Protein AF-A0A7C1R3T4-F1 (afdb_monomer_lite)

pLDDT: mean 73.67, std 20.58, range [36.72, 96.25]

Secondary structure (DSSP, 8-state):
-EEEEEEEEPTTT--EEEEEEETT---------------------

Foldseek 3Di:
DKDKAWDFADPPPRHTDIDIGDPPDDDDPPPDPPDPPDDDDDDDD

Sequence (45 aa):
YTRIVKIGPRAGDGAEMAILELVGSEFEKKVKKKKEKGKAKPKAK

Structure (mmCIF, N/CA/C/O backbone):
data_AF-A0A7C1R3T4-F1
#
_entry.id   AF-A0A7C1R3T4-F1
#
loop_
_atom_site.group_PDB
_atom_site.id
_atom_site.type_symbol
_atom_site.label_atom_id
_atom_site.label_alt_id
_atom_site.label_comp_id
_atom_site.label_asym_id
_atom_site.label_entity_id
_atom_site.label_seq_id
_atom_site.pdbx_PDB_ins_code
_atom_site.Cartn_x
_atom_site.Cartn_y
_atom_site.Cartn_z
_atom_site.occupancy
_atom_site.B_iso_or_equiv
_atom_site.auth_seq_id
_atom_site.auth_comp_id
_atom_site.auth_asym_id
_atom_site.auth_atom_id
_atom_site.pdbx_PDB_model_num
ATOM 1 N N . TYR A 1 1 ? -17.048 -6.573 5.956 1.00 82.12 1 TYR A N 1
ATOM 2 C CA . TYR A 1 1 ? -17.308 -5.124 6.100 1.00 82.12 1 TYR A CA 1
ATOM 3 C C . TYR A 1 1 ? -16.330 -4.248 5.325 1.00 82.12 1 TYR A C 1
ATOM 5 O O . TYR A 1 1 ? -16.478 -3.039 5.362 1.00 82.12 1 TYR A O 1
ATOM 13 N N . THR A 1 2 ? -15.338 -4.800 4.625 1.00 88.38 2 THR A N 1
ATOM 14 C CA . THR A 1 2 ? -14.369 -4.018 3.846 1.00 88.38 2 THR A CA 1
ATOM 15 C C . THR A 1 2 ? -14.503 -4.304 2.356 1.00 88.38 2 THR A C 1
ATOM 17 O O . THR A 1 2 ? -14.979 -5.373 1.970 1.00 88.38 2 THR A O 1
ATOM 20 N N . ARG A 1 3 ? -14.083 -3.353 1.520 1.00 89.69 3 ARG A N 1
ATOM 21 C CA . ARG A 1 3 ? -13.957 -3.494 0.066 1.00 89.69 3 ARG A CA 1
ATOM 22 C C . ARG A 1 3 ? -12.495 -3.297 -0.323 1.00 89.69 3 ARG A C 1
ATOM 24 O O . ARG A 1 3 ? -11.843 -2.393 0.187 1.00 89.69 3 ARG A O 1
A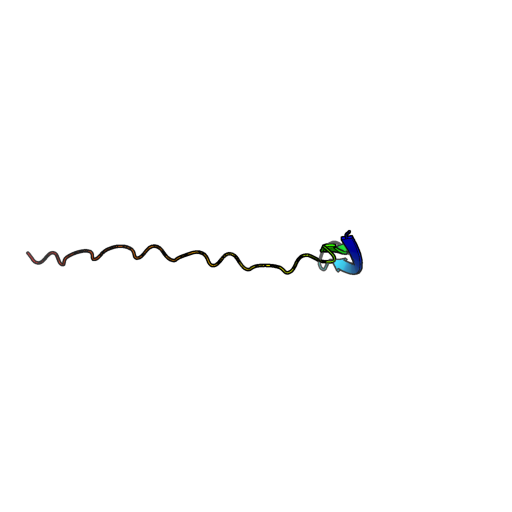TOM 31 N N . ILE A 1 4 ? -11.993 -4.143 -1.219 1.00 92.62 4 ILE A N 1
ATOM 32 C CA . ILE A 1 4 ? -10.633 -4.040 -1.757 1.00 92.62 4 ILE A CA 1
ATOM 33 C C . ILE A 1 4 ? -10.722 -3.671 -3.237 1.00 92.62 4 ILE A C 1
ATOM 35 O O . ILE A 1 4 ? -11.403 -4.358 -3.998 1.00 92.62 4 ILE A O 1
ATOM 39 N N . VAL A 1 5 ? -10.030 -2.607 -3.642 1.00 93.38 5 VAL A N 1
ATOM 40 C CA . VAL A 1 5 ? -9.982 -2.126 -5.031 1.00 93.38 5 VAL A CA 1
ATOM 41 C C . VAL A 1 5 ? -8.534 -2.102 -5.506 1.00 93.38 5 VAL A C 1
ATOM 43 O O . VAL A 1 5 ? -7.701 -1.417 -4.918 1.00 93.38 5 VAL A O 1
ATOM 46 N N . LYS A 1 6 ? -8.223 -2.846 -6.571 1.00 94.81 6 LYS A N 1
ATOM 47 C CA . LYS A 1 6 ? -6.887 -2.853 -7.186 1.00 94.81 6 LYS A CA 1
ATOM 48 C C . LYS A 1 6 ? -6.689 -1.586 -8.021 1.00 94.81 6 LYS A C 1
ATOM 50 O O . LYS A 1 6 ? -7.568 -1.240 -8.804 1.00 94.81 6 LYS A O 1
ATOM 55 N N . ILE A 1 7 ? -5.544 -0.921 -7.864 1.00 93.38 7 ILE A N 1
ATOM 56 C CA . ILE A 1 7 ? -5.249 0.375 -8.515 1.00 93.38 7 ILE A CA 1
ATOM 57 C C . ILE A 1 7 ? -4.009 0.345 -9.418 1.00 93.38 7 ILE A C 1
ATOM 59 O O . ILE A 1 7 ? -3.642 1.362 -9.999 1.00 93.38 7 ILE A O 1
ATOM 63 N N . GLY A 1 8 ? -3.400 -0.831 -9.578 1.00 92.56 8 GLY A N 1
ATOM 64 C CA . GLY A 1 8 ? -2.254 -1.041 -10.456 1.00 92.56 8 GLY A CA 1
ATOM 65 C C . GLY A 1 8 ? -0.900 -0.915 -9.748 1.00 92.56 8 GLY A C 1
ATOM 66 O O . GLY A 1 8 ? -0.845 -0.832 -8.516 1.00 92.56 8 GLY A O 1
ATOM 67 N N . PRO A 1 9 ? 0.196 -0.978 -10.520 1.00 95.88 9 PRO A N 1
ATOM 68 C CA . PRO A 1 9 ? 1.551 -0.997 -9.987 1.00 95.88 9 PRO A CA 1
ATOM 69 C C . PRO A 1 9 ? 2.013 0.382 -9.495 1.00 95.88 9 PRO A C 1
ATOM 71 O O . PRO A 1 9 ? 1.681 1.421 -10.068 1.00 95.88 9 PRO A O 1
ATOM 74 N N . ARG A 1 10 ? 2.822 0.392 -8.435 1.00 96.06 10 ARG A N 1
ATOM 75 C CA . ARG A 1 10 ? 3.436 1.591 -7.860 1.00 96.06 10 ARG A CA 1
ATOM 76 C C . ARG A 1 10 ? 4.563 2.118 -8.749 1.00 96.06 10 ARG A C 1
ATOM 78 O O . ARG A 1 10 ? 5.389 1.360 -9.252 1.00 96.06 10 ARG A O 1
ATOM 85 N N . ALA A 1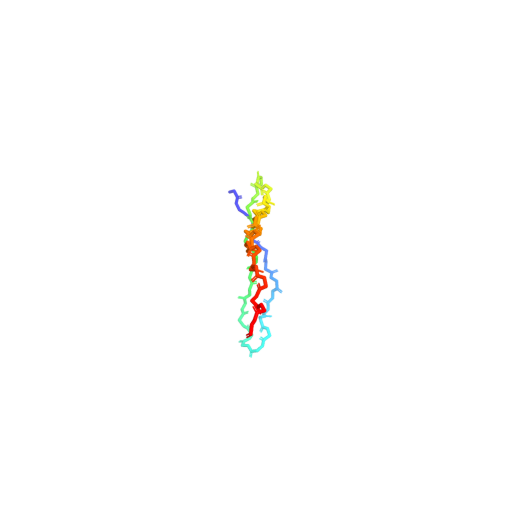 11 ? 4.630 3.440 -8.904 1.00 93.31 11 ALA A N 1
ATOM 86 C CA . ALA A 1 11 ? 5.731 4.083 -9.612 1.00 93.31 11 ALA A CA 1
ATOM 87 C C . ALA A 1 11 ? 7.058 3.887 -8.853 1.00 93.31 11 ALA A C 1
ATOM 89 O O . ALA A 1 11 ? 7.141 4.181 -7.661 1.00 93.31 11 ALA A O 1
ATOM 90 N N . GLY A 1 12 ? 8.089 3.412 -9.554 1.00 95.31 12 GLY A N 1
ATOM 91 C CA . GLY A 1 12 ? 9.430 3.171 -9.014 1.00 95.31 12 GLY A CA 1
ATOM 92 C C . GLY A 1 12 ? 9.784 1.689 -8.954 1.00 95.31 12 GLY A C 1
ATOM 93 O O . GLY A 1 12 ? 10.739 1.273 -9.599 1.00 95.31 12 GLY A O 1
ATOM 94 N N . ASP A 1 13 ? 9.003 0.893 -8.224 1.00 94.56 13 ASP A N 1
ATOM 95 C CA . ASP A 1 13 ? 9.276 -0.534 -8.006 1.00 94.56 13 ASP A CA 1
ATOM 96 C C . ASP A 1 13 ? 8.255 -1.478 -8.652 1.00 94.56 13 ASP A C 1
ATOM 98 O O . ASP A 1 13 ? 8.428 -2.693 -8.613 1.00 94.56 13 ASP A O 1
ATOM 102 N N . GLY A 1 14 ? 7.194 -0.939 -9.256 1.00 91.69 14 GLY A N 1
ATOM 103 C CA . GLY A 1 14 ? 6.206 -1.718 -9.997 1.00 91.69 14 GLY A CA 1
ATOM 104 C C . GLY A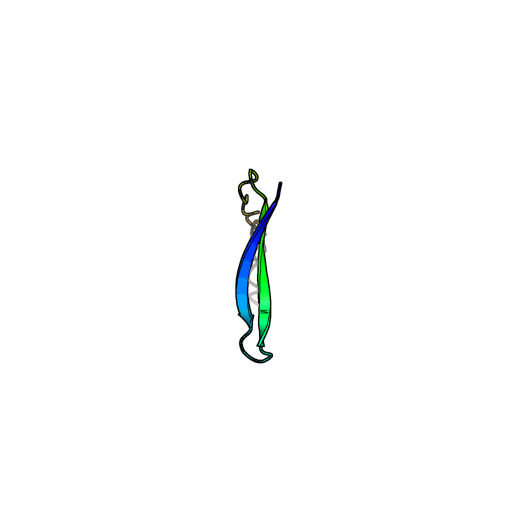 1 14 ? 5.338 -2.630 -9.128 1.00 91.69 14 GLY A C 1
ATOM 105 O O . GLY A 1 14 ? 4.608 -3.457 -9.668 1.00 91.69 14 GLY A O 1
ATOM 106 N N . ALA A 1 15 ? 5.392 -2.502 -7.799 1.00 95.69 15 ALA A N 1
ATOM 107 C CA . ALA A 1 15 ? 4.657 -3.378 -6.893 1.00 95.69 15 ALA A CA 1
ATOM 108 C C . ALA A 1 15 ? 3.141 -3.159 -7.012 1.00 95.69 15 ALA A C 1
ATOM 110 O O . ALA A 1 15 ? 2.680 -2.016 -7.023 1.00 95.69 15 ALA A O 1
ATOM 111 N N . GLU A 1 16 ? 2.354 -4.236 -7.070 1.00 96.12 16 GLU A N 1
ATOM 112 C CA . GLU A 1 16 ? 0.892 -4.131 -7.127 1.00 96.12 16 GLU A CA 1
ATOM 113 C C . GLU A 1 16 ? 0.328 -3.463 -5.869 1.00 96.12 16 GLU A C 1
ATOM 115 O O . GLU A 1 16 ? 0.687 -3.811 -4.742 1.00 96.12 16 GLU A O 1
ATOM 120 N N . MET A 1 17 ? -0.604 -2.528 -6.059 1.00 96.25 17 MET A N 1
ATOM 121 C CA . MET A 1 17 ? -1.301 -1.870 -4.960 1.00 96.25 17 MET A CA 1
ATOM 122 C C . MET A 1 17 ? -2.812 -2.081 -5.008 1.00 96.25 17 MET A C 1
ATOM 124 O O . MET A 1 17 ? -3.434 -2.247 -6.065 1.00 96.25 17 MET A O 1
ATOM 128 N N . ALA A 1 18 ? -3.416 -2.002 -3.825 1.00 95.94 18 ALA A N 1
ATOM 129 C CA . ALA A 1 18 ? -4.855 -1.975 -3.642 1.00 95.94 18 ALA A CA 1
ATOM 130 C C . ALA A 1 18 ? -5.243 -1.030 -2.498 1.00 95.94 18 ALA A C 1
ATOM 132 O O . ALA A 1 18 ? -4.491 -0.847 -1.540 1.00 95.94 18 ALA A O 1
ATOM 133 N N . ILE A 1 19 ? -6.434 -0.447 -2.600 1.00 91.94 19 ILE A N 1
ATOM 134 C CA . ILE A 1 19 ? -7.064 0.363 -1.558 1.00 91.94 19 ILE A CA 1
ATOM 135 C C . ILE A 1 19 ? -8.002 -0.536 -0.759 1.00 91.94 19 ILE A C 1
ATOM 137 O O . ILE A 1 19 ? -8.752 -1.322 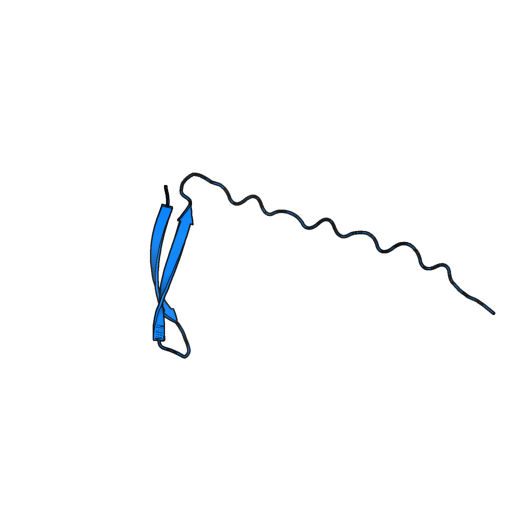-1.339 1.00 91.94 19 ILE A O 1
ATOM 141 N N . LEU A 1 20 ? -7.963 -0.403 0.567 1.00 91.12 20 LEU A N 1
ATOM 142 C CA . LEU A 1 20 ? -8.851 -1.104 1.483 1.00 91.12 20 LEU A CA 1
ATOM 143 C C . LEU A 1 20 ? -9.802 -0.102 2.137 1.00 91.12 20 LEU A C 1
ATOM 145 O O . LEU A 1 20 ? -9.395 0.745 2.929 1.00 91.12 20 LEU A O 1
ATOM 149 N N . GLU A 1 21 ? -11.073 -0.203 1.782 1.00 87.25 21 GLU A N 1
ATOM 150 C CA . GLU A 1 21 ? -12.151 0.655 2.262 1.00 87.25 21 GLU A CA 1
ATOM 151 C C . GLU A 1 21 ? -12.962 -0.071 3.331 1.00 87.25 21 GLU A C 1
ATOM 153 O O . GLU A 1 21 ? -13.203 -1.275 3.226 1.00 87.25 21 GLU A O 1
ATOM 158 N N . LEU A 1 22 ? -13.433 0.658 4.341 1.00 88.06 22 LEU A N 1
ATOM 159 C CA . LEU A 1 22 ? -14.389 0.162 5.331 1.00 88.06 22 LEU A CA 1
ATOM 160 C C . LEU A 1 22 ? -15.798 0.591 4.902 1.00 88.06 22 LEU A C 1
ATOM 162 O O . LEU A 1 22 ? -16.111 1.778 4.845 1.00 88.06 22 LEU A O 1
ATOM 166 N N . VAL A 1 23 ? -16.648 -0.377 4.571 1.00 80.00 23 VAL A N 1
ATOM 167 C CA . VAL A 1 23 ? -18.019 -0.147 4.107 1.00 80.00 23 VAL A CA 1
ATOM 168 C C . VAL A 1 23 ? -18.911 0.126 5.316 1.00 80.00 23 VAL A C 1
ATOM 170 O O . VAL A 1 23 ? -19.013 -0.712 6.211 1.00 80.00 23 VAL A O 1
ATOM 173 N N . GLY A 1 24 ? -19.572 1.286 5.324 1.00 76.06 24 GLY A N 1
ATOM 174 C CA . GLY A 1 24 ? -20.513 1.684 6.378 1.00 76.06 24 GLY A CA 1
ATOM 175 C C . GLY A 1 24 ? -19.916 2.519 7.516 1.00 76.06 24 GLY A C 1
ATOM 176 O O . GLY A 1 24 ? -20.641 2.863 8.441 1.00 76.06 24 GLY A O 1
ATOM 177 N N . SER A 1 25 ? -18.630 2.876 7.456 1.00 71.06 25 SER A N 1
ATOM 178 C CA . SER A 1 25 ? -18.021 3.852 8.367 1.00 71.06 25 SER A CA 1
ATOM 179 C C . SER A 1 25 ? -17.594 5.091 7.588 1.00 71.06 25 SER A C 1
ATOM 181 O O . SER A 1 25 ? -16.677 5.017 6.768 1.00 71.06 25 SER A O 1
ATOM 183 N N . GLU A 1 26 ? -18.240 6.227 7.839 1.00 69.19 26 GLU A N 1
ATOM 184 C CA . GLU A 1 26 ? -17.799 7.507 7.289 1.00 69.19 26 GLU A CA 1
ATOM 185 C C . GLU A 1 26 ? -16.544 7.984 8.024 1.00 69.19 26 GLU A C 1
ATOM 187 O O . GLU A 1 26 ? -16.427 7.897 9.249 1.00 69.19 26 GLU A O 1
ATOM 192 N N . PHE A 1 27 ? -15.558 8.454 7.263 1.00 68.56 27 PHE A N 1
ATOM 193 C CA . PHE A 1 27 ? -14.298 8.915 7.826 1.00 68.56 27 PHE A CA 1
ATOM 194 C C . PHE A 1 27 ? -14.486 10.274 8.513 1.00 68.56 27 PHE A C 1
ATOM 196 O O . PHE A 1 27 ? -14.406 11.326 7.876 1.00 68.56 27 PHE A O 1
ATOM 203 N N . GLU A 1 28 ? -14.686 10.270 9.830 1.00 66.62 28 GLU A N 1
ATOM 204 C CA . GLU A 1 28 ? -14.642 11.496 10.624 1.00 66.62 28 GLU A CA 1
ATOM 205 C C . GLU A 1 28 ? -13.197 12.006 10.728 1.00 66.62 28 GLU A C 1
ATOM 207 O O . GLU A 1 28 ? -12.347 11.466 11.447 1.00 66.62 28 GLU A O 1
ATOM 212 N N . LYS A 1 29 ? -12.892 13.090 10.003 1.00 67.69 29 LYS A N 1
ATOM 213 C CA . LYS A 1 29 ? -11.617 13.805 10.140 1.00 67.69 29 LYS A CA 1
ATOM 214 C C . LYS A 1 29 ? -11.484 14.323 11.571 1.00 67.69 29 LYS A C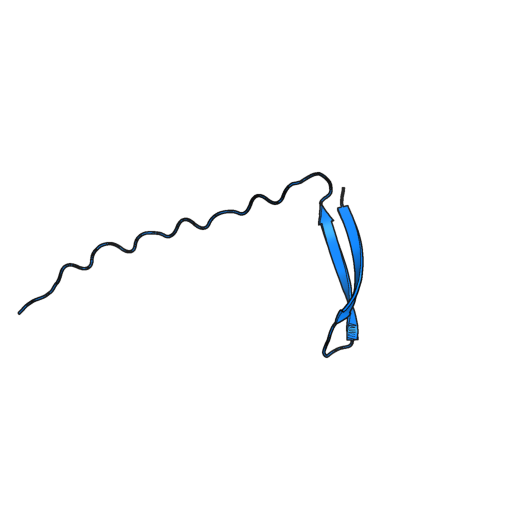 1
ATOM 216 O O . LYS A 1 29 ? -12.074 15.339 11.931 1.00 67.69 29 LYS A O 1
ATOM 221 N N . LYS A 1 30 ? -10.623 13.691 12.373 1.00 64.56 30 LYS A N 1
ATOM 222 C CA . LYS A 1 30 ? -10.180 14.259 13.653 1.00 64.56 30 LYS A CA 1
ATOM 223 C C . LYS A 1 30 ? -9.427 15.566 13.388 1.00 64.56 30 LYS A C 1
ATOM 225 O O . LYS A 1 30 ? -8.242 15.563 13.052 1.00 64.56 30 LYS A O 1
ATOM 230 N N . VAL A 1 31 ? -10.123 16.694 13.537 1.00 58.38 31 VAL A N 1
ATOM 231 C CA . VAL A 1 31 ? -9.530 18.032 13.487 1.00 58.38 31 VAL A CA 1
ATOM 232 C C . VAL A 1 31 ? -8.538 18.136 14.642 1.00 58.38 31 VAL A C 1
ATOM 234 O O . VAL A 1 31 ? -8.916 18.165 15.814 1.00 58.38 31 VAL A O 1
ATOM 237 N N . LYS A 1 32 ? -7.240 18.180 14.329 1.00 58.47 32 LYS A N 1
ATOM 238 C CA . LYS A 1 32 ? -6.213 18.519 15.318 1.00 58.47 32 LYS A CA 1
ATOM 239 C C . LYS A 1 32 ? -6.479 19.952 15.791 1.00 58.47 32 LYS A C 1
ATOM 241 O O . LYS A 1 32 ? -6.185 20.899 15.065 1.00 58.47 32 LYS A O 1
ATOM 246 N N . LYS A 1 33 ? -7.032 20.123 17.000 1.00 54.59 33 LYS A N 1
ATOM 247 C CA . LYS A 1 33 ? -7.106 21.432 17.670 1.00 54.59 33 LYS A CA 1
ATOM 248 C C . LYS A 1 33 ? -5.686 22.004 17.757 1.00 54.59 33 LYS A C 1
ATOM 250 O O . LYS A 1 33 ? -4.835 21.450 18.455 1.00 54.59 33 LYS A O 1
ATOM 255 N N . LYS A 1 34 ? -5.419 23.101 17.039 1.00 50.56 34 LYS A N 1
ATOM 256 C CA . LYS A 1 34 ? -4.222 23.927 17.244 1.00 50.56 34 LYS A CA 1
ATOM 257 C C . LYS A 1 34 ? -4.252 24.412 18.697 1.00 50.56 34 LYS A C 1
ATOM 259 O O . LYS A 1 34 ? -5.125 25.190 19.059 1.00 50.56 34 LYS A O 1
ATOM 264 N N . LYS A 1 35 ? -3.315 23.948 19.530 1.00 46.25 35 LYS A N 1
ATOM 265 C CA . LYS A 1 35 ? -2.996 24.617 20.798 1.00 46.25 35 LYS A CA 1
ATOM 266 C C . LYS A 1 35 ? -2.448 26.001 20.445 1.00 46.25 35 LYS A C 1
ATOM 268 O O . LYS A 1 35 ? -1.379 26.087 19.840 1.00 46.25 35 LYS A O 1
ATOM 273 N N . GLU A 1 36 ? -3.178 27.058 20.789 1.00 48.75 36 GLU A N 1
ATOM 274 C CA . GLU A 1 36 ? -2.650 28.423 20.815 1.00 48.75 36 GLU A CA 1
ATOM 275 C C . GLU A 1 36 ? -1.390 28.435 21.690 1.00 48.75 36 GLU A C 1
ATOM 277 O O . GLU A 1 36 ? -1.446 28.214 22.901 1.00 48.75 36 GLU A O 1
ATOM 282 N N . LYS A 1 37 ? -0.221 28.637 21.068 1.00 48.56 37 LYS A N 1
ATOM 283 C CA . LYS A 1 37 ? 0.999 28.969 21.804 1.00 48.56 37 LYS A CA 1
ATOM 284 C C . LYS A 1 37 ? 0.798 30.368 22.375 1.00 48.56 37 LYS A C 1
ATOM 286 O O . LYS A 1 37 ? 0.701 31.340 21.631 1.00 48.56 37 LYS A O 1
ATOM 291 N N . GLY A 1 38 ? 0.680 30.417 23.698 1.00 46.22 38 GLY A N 1
ATOM 292 C CA . GLY A 1 38 ? 0.455 31.622 24.474 1.00 46.22 38 GLY A CA 1
ATOM 293 C C . GLY A 1 38 ? 1.434 32.750 24.154 1.00 46.22 38 GLY A C 1
ATOM 294 O O . GLY A 1 38 ? 2.621 32.538 23.912 1.00 46.22 38 GLY A O 1
ATOM 295 N N . LYS A 1 39 ? 0.869 33.957 24.190 1.00 44.44 39 LYS A N 1
ATOM 296 C CA . LYS A 1 39 ? 1.497 35.280 24.184 1.00 44.44 39 LYS A CA 1
ATOM 297 C C . LYS A 1 39 ? 2.858 35.284 24.901 1.00 44.44 39 LYS A C 1
ATOM 299 O O . LYS A 1 39 ? 2.914 35.320 26.130 1.00 44.44 39 LYS A O 1
ATOM 304 N N . ALA A 1 40 ? 3.949 35.324 24.136 1.00 44.41 40 ALA A N 1
ATOM 305 C CA . ALA A 1 40 ? 5.234 35.784 24.646 1.00 44.41 40 ALA A C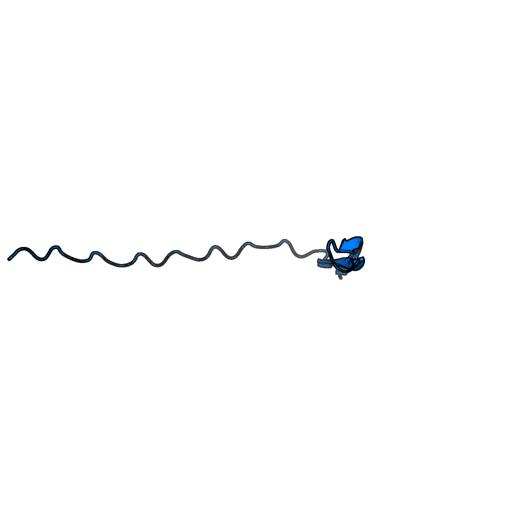A 1
ATOM 306 C C . ALA A 1 40 ? 5.156 37.312 24.795 1.00 44.41 40 ALA A C 1
ATOM 308 O O . ALA A 1 40 ? 5.018 38.039 23.813 1.00 44.41 40 ALA A O 1
ATOM 309 N N . LYS A 1 41 ? 5.158 37.784 26.045 1.00 50.16 41 LYS A N 1
ATOM 310 C CA . LYS A 1 41 ? 5.233 39.208 26.401 1.00 50.16 41 LYS A CA 1
ATOM 311 C C . LYS A 1 41 ? 6.540 39.818 25.851 1.00 50.16 41 LYS A C 1
ATOM 313 O O . LYS A 1 41 ? 7.562 39.129 25.883 1.00 50.16 41 LYS A O 1
ATOM 318 N N . PRO A 1 42 ? 6.539 41.078 25.379 1.00 46.72 42 PRO A N 1
ATOM 319 C CA . PRO A 1 42 ? 7.733 41.716 24.832 1.00 46.72 42 PRO A CA 1
ATOM 320 C C . PRO A 1 42 ? 8.742 41.983 25.956 1.00 46.72 42 PRO A C 1
ATOM 322 O O . PRO A 1 42 ? 8.368 42.475 27.020 1.00 46.72 42 PRO A O 1
ATOM 325 N N . LYS A 1 43 ? 10.023 41.671 25.736 1.00 40.19 43 LYS A N 1
ATOM 326 C CA . LYS A 1 43 ? 11.111 42.198 26.567 1.00 40.19 43 LYS A CA 1
ATOM 327 C C . LYS A 1 43 ? 11.721 43.397 25.850 1.00 40.19 43 LYS A C 1
ATOM 329 O O . LYS A 1 43 ? 12.426 43.227 24.865 1.00 40.19 43 LYS A O 1
ATOM 334 N N . ALA A 1 44 ? 11.422 44.584 26.365 1.00 40.72 44 ALA A N 1
ATOM 335 C CA . ALA A 1 44 ? 12.253 45.767 26.217 1.00 40.72 44 ALA A CA 1
ATOM 336 C C . ALA A 1 44 ? 13.135 45.871 27.470 1.00 40.72 44 ALA A C 1
ATOM 338 O O . ALA A 1 44 ? 12.591 45.894 28.577 1.00 40.72 44 ALA A O 1
ATOM 339 N N . LYS A 1 45 ? 14.457 45.883 27.294 1.00 36.72 45 LYS A N 1
ATOM 340 C CA . LYS A 1 45 ? 15.435 46.675 28.053 1.00 36.72 45 LYS A CA 1
ATOM 341 C C . LYS A 1 45 ? 16.796 46.547 27.381 1.00 36.72 45 LYS A C 1
ATOM 343 O O . LYS A 1 45 ? 17.147 45.397 27.041 1.00 36.72 45 LYS A O 1
#

Radius of gyration: 22.52 Å; chains: 1; bounding box: 36×52×38 Å